Protein AF-A0A3R9LX81-F1 (afdb_monomer_lite)

Organism: Streptococcus mitis (NCBI:txid28037)

pLDDT: mean 83.31, std 13.03, range [54.31, 96.12]

Secondary structure (DSSP, 8-state):
---EEEE-TTT--EEEEETT-S-S---EEEEEE-TTT--EEEEEEESSPPEEEE--

Radius of gyration: 10.86 Å; chains: 1; bounding box: 26×16×27 Å

Structure (mmCIF, N/CA/C/O backbone):
data_AF-A0A3R9LX81-F1
#
_entry.id   AF-A0A3R9LX81-F1
#
loop_
_atom_site.group_PDB
_atom_site.id
_atom_site.type_symbol
_atom_site.label_atom_id
_atom_site.label_alt_id
_atom_site.label_comp_id
_atom_site.label_asym_id
_atom_site.label_entity_id
_atom_site.label_seq_id
_atom_site.pdbx_PDB_ins_code
_atom_site.Cartn_x
_atom_site.Cartn_y
_atom_site.Cartn_z
_atom_site.occupancy
_atom_site.B_iso_or_equiv
_atom_site.auth_seq_id
_atom_site.auth_comp_id
_atom_site.auth_asym_id
_atom_site.auth_atom_id
_atom_site.pdbx_PDB_model_num
ATOM 1 N N . MET A 1 1 ? 13.643 -2.064 5.049 1.00 54.56 1 MET A N 1
ATOM 2 C CA . MET A 1 1 ? 12.181 -2.045 4.850 1.00 54.56 1 MET A CA 1
ATOM 3 C C . MET A 1 1 ? 11.658 -0.723 5.385 1.00 54.56 1 MET A C 1
ATOM 5 O O . MET A 1 1 ? 11.766 -0.476 6.582 1.00 54.56 1 MET A O 1
ATOM 9 N N . ARG A 1 2 ? 11.249 0.197 4.502 1.00 67.06 2 ARG A N 1
ATOM 10 C CA . ARG A 1 2 ? 10.611 1.466 4.900 1.00 67.06 2 ARG A CA 1
ATOM 11 C C . ARG A 1 2 ? 9.108 1.277 4.759 1.00 67.06 2 ARG A C 1
ATOM 13 O O . ARG A 1 2 ? 8.529 1.656 3.744 1.00 67.06 2 ARG A O 1
ATOM 20 N N . ASN A 1 3 ? 8.508 0.664 5.769 1.00 81.38 3 ASN A N 1
ATOM 21 C CA . ASN A 1 3 ? 7.073 0.450 5.780 1.00 81.38 3 ASN A CA 1
ATOM 22 C C . ASN A 1 3 ? 6.351 1.800 5.863 1.00 81.38 3 ASN A C 1
ATOM 24 O O . ASN A 1 3 ? 6.718 2.669 6.659 1.00 81.38 3 ASN A O 1
ATOM 28 N N . LYS A 1 4 ? 5.341 1.983 5.016 1.00 88.81 4 LYS A N 1
ATOM 29 C CA . LYS A 1 4 ? 4.473 3.161 5.004 1.00 88.81 4 LYS A CA 1
ATOM 30 C C . LYS A 1 4 ? 3.119 2.787 5.580 1.00 88.81 4 LYS A C 1
ATOM 32 O O . LYS A 1 4 ? 2.624 1.693 5.333 1.00 88.81 4 LYS A O 1
ATOM 37 N N . GLN A 1 5 ? 2.509 3.714 6.309 1.00 93.06 5 GLN A N 1
ATOM 38 C CA . GLN A 1 5 ? 1.169 3.542 6.860 1.00 93.06 5 GLN A CA 1
ATOM 39 C C . GLN A 1 5 ? 0.168 4.442 6.140 1.00 93.06 5 GLN A C 1
ATOM 41 O O . GLN A 1 5 ? 0.490 5.566 5.751 1.00 93.06 5 GLN A O 1
ATOM 46 N N . ILE A 1 6 ? -1.049 3.939 5.963 1.00 93.31 6 ILE A N 1
ATOM 47 C CA . ILE A 1 6 ? -2.167 4.678 5.384 1.00 93.31 6 ILE A CA 1
ATOM 48 C C . ILE A 1 6 ? -3.480 4.209 6.013 1.00 93.31 6 ILE A C 1
ATOM 50 O O . ILE A 1 6 ? -3.717 3.014 6.188 1.00 93.31 6 ILE A O 1
ATOM 54 N N . THR A 1 7 ? -4.353 5.154 6.350 1.00 95.50 7 THR A N 1
ATOM 55 C CA . THR A 1 7 ? -5.710 4.841 6.804 1.00 95.50 7 THR A CA 1
ATOM 56 C C . THR A 1 7 ? -6.623 4.666 5.597 1.00 95.50 7 THR A C 1
ATOM 58 O O . THR A 1 7 ? -6.732 5.560 4.753 1.00 95.50 7 THR A O 1
ATOM 61 N N . CYS A 1 8 ? -7.322 3.532 5.522 1.00 95.25 8 CYS A N 1
ATOM 62 C CA . CYS A 1 8 ? -8.314 3.300 4.480 1.00 95.25 8 CYS A CA 1
ATOM 63 C C . CYS A 1 8 ? -9.467 4.305 4.607 1.00 95.25 8 CYS A C 1
ATOM 65 O O . CYS A 1 8 ? -10.129 4.379 5.642 1.00 95.25 8 CYS A O 1
ATOM 67 N N . GLN A 1 9 ? -9.768 5.048 3.541 1.00 95.44 9 GLN A N 1
ATOM 68 C CA . GLN A 1 9 ? -10.834 6.053 3.582 1.00 95.44 9 GLN A CA 1
ATOM 69 C C . GLN A 1 9 ? -12.237 5.445 3.686 1.00 95.44 9 GLN A C 1
ATOM 71 O O . GLN A 1 9 ? -13.127 6.096 4.237 1.00 95.44 9 GLN A O 1
ATOM 76 N N . GLN A 1 10 ? -12.412 4.196 3.238 1.00 96.06 10 GLN A N 1
ATOM 77 C CA . GLN A 1 10 ? -13.693 3.493 3.252 1.00 96.06 10 GLN A CA 1
ATOM 78 C C . GLN A 1 10 ? -13.957 2.758 4.575 1.00 96.06 10 GLN A C 1
ATOM 80 O O . GLN A 1 10 ? -14.933 3.064 5.250 1.00 96.06 10 GLN A O 1
ATOM 85 N N . CYS A 1 11 ? -13.092 1.819 4.980 1.00 95.88 11 CYS A N 1
ATOM 86 C CA . CYS A 1 11 ? -13.316 0.998 6.183 1.00 95.88 11 CYS A CA 1
ATOM 87 C C . CYS A 1 11 ? -12.592 1.491 7.446 1.00 95.88 11 CYS A C 1
ATOM 89 O O . CYS A 1 11 ? -12.730 0.880 8.502 1.00 95.88 11 CYS A O 1
ATOM 91 N N . LYS A 1 12 ? -11.809 2.572 7.340 1.00 95.50 12 LYS A N 1
ATOM 92 C CA . LYS A 1 12 ? -11.036 3.192 8.432 1.00 95.50 12 LYS A CA 1
ATOM 93 C C . LYS A 1 12 ? -9.940 2.324 9.068 1.00 95.50 12 LYS A C 1
ATOM 95 O O . LYS A 1 12 ? -9.281 2.800 9.985 1.00 95.50 12 LYS A O 1
ATOM 100 N N . SER A 1 13 ? -9.670 1.122 8.553 1.00 93.88 13 SER A N 1
ATOM 10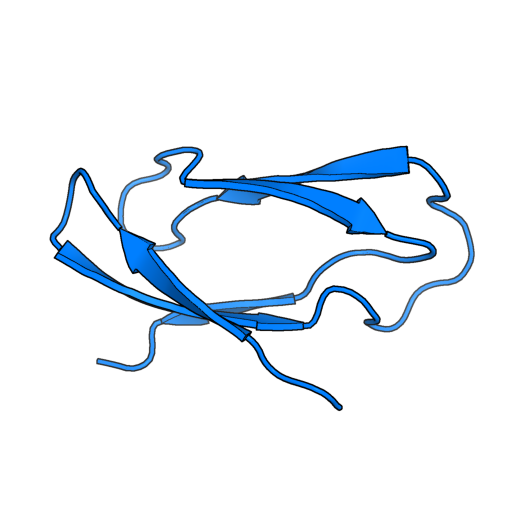1 C CA . SER A 1 13 ? -8.523 0.315 8.995 1.00 93.88 13 SER A CA 1
ATOM 102 C C . SER A 1 13 ? -7.185 0.993 8.731 1.00 93.88 13 SER A C 1
ATOM 104 O O . SER A 1 13 ? -7.001 1.654 7.702 1.00 93.88 13 SER A O 1
ATOM 106 N N . LEU A 1 14 ? -6.241 0.769 9.647 1.00 95.31 14 LEU A N 1
ATOM 107 C CA . LEU A 1 14 ? -4.845 1.148 9.486 1.00 95.31 14 LEU A CA 1
ATOM 108 C C . LEU A 1 14 ? -4.116 0.060 8.697 1.00 95.31 14 LEU A C 1
ATOM 110 O O . LEU A 1 14 ? -4.052 -1.098 9.110 1.00 95.31 14 LEU A O 1
ATOM 114 N N . ILE A 1 15 ? -3.586 0.443 7.541 1.00 94.06 15 ILE A N 1
ATOM 115 C CA . ILE A 1 15 ? -2.874 -0.451 6.636 1.00 94.06 15 ILE A CA 1
ATOM 116 C C . ILE A 1 15 ? -1.403 -0.060 6.612 1.00 94.06 15 ILE A C 1
ATOM 118 O O . ILE A 1 15 ? -1.065 1.123 6.561 1.00 94.06 15 ILE A O 1
ATOM 122 N N . GLU A 1 16 ? -0.535 -1.061 6.594 1.00 93.56 16 GLU A N 1
ATOM 123 C CA . GLU A 1 16 ? 0.895 -0.905 6.377 1.00 93.56 16 GLU A CA 1
ATOM 124 C C . GLU A 1 16 ? 1.292 -1.592 5.072 1.00 93.56 16 GLU A C 1
ATOM 126 O O . GLU A 1 16 ? 0.832 -2.698 4.777 1.00 93.56 16 GLU A O 1
ATOM 131 N N . TYR A 1 17 ? 2.132 -0.927 4.282 1.00 89.25 17 TYR A N 1
ATOM 132 C CA . TYR A 1 17 ? 2.635 -1.470 3.029 1.00 89.25 17 TYR A CA 1
ATOM 133 C C . TYR A 1 17 ? 4.124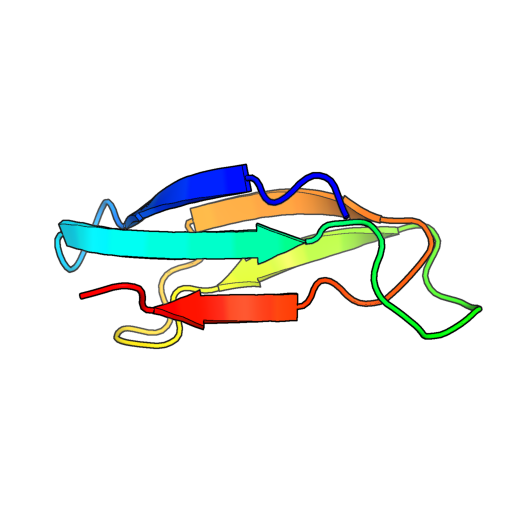 -1.175 2.813 1.00 89.25 17 TYR A C 1
ATOM 135 O O . TYR A 1 17 ? 4.630 -0.131 3.236 1.00 89.25 17 TYR A O 1
ATOM 143 N N . ASP A 1 18 ? 4.820 -2.087 2.133 1.00 86.88 18 ASP A N 1
ATOM 144 C CA . ASP A 1 18 ? 6.199 -1.900 1.667 1.00 86.88 18 ASP A CA 1
ATOM 145 C C . ASP A 1 18 ? 6.205 -1.772 0.135 1.00 86.88 18 ASP A C 1
ATOM 147 O O . ASP A 1 18 ? 5.928 -2.764 -0.544 1.00 86.88 18 ASP A O 1
ATOM 151 N N . PRO A 1 19 ? 6.521 -0.588 -0.427 1.00 74.62 19 PRO A N 1
ATOM 152 C CA . PRO A 1 19 ? 6.594 -0.390 -1.874 1.00 74.62 19 PRO A CA 1
ATOM 153 C C . PRO A 1 19 ? 7.838 -1.021 -2.537 1.00 74.62 19 PRO A C 1
ATOM 155 O O . PRO A 1 19 ? 7.997 -0.873 -3.741 1.00 74.62 19 PRO A O 1
ATOM 158 N N . THR A 1 20 ? 8.726 -1.681 -1.778 1.00 73.00 20 THR A N 1
ATOM 159 C CA . THR A 1 20 ? 10.046 -2.184 -2.226 1.00 73.00 20 THR A CA 1
ATOM 160 C C . THR A 1 20 ? 10.230 -3.710 -2.082 1.00 73.00 20 THR A C 1
ATOM 162 O O . THR A 1 20 ? 11.350 -4.195 -1.958 1.00 73.00 20 THR A O 1
ATOM 165 N N . SER A 1 21 ? 9.153 -4.501 -2.041 1.00 63.00 21 SER A N 1
ATOM 166 C CA . SER A 1 21 ? 9.179 -5.956 -1.752 1.00 63.00 21 SER A CA 1
ATOM 167 C C . SER A 1 21 ? 9.059 -6.809 -3.029 1.00 63.00 21 SER A C 1
ATOM 169 O O . SER A 1 21 ? 8.450 -6.369 -3.978 1.00 63.00 21 SER A O 1
ATOM 171 N N . ILE A 1 22 ? 9.384 -8.099 -3.134 1.00 58.03 22 ILE A N 1
ATOM 172 C CA . ILE A 1 22 ? 10.670 -8.814 -3.040 1.00 58.03 22 ILE A CA 1
ATOM 173 C C . ILE A 1 22 ? 10.916 -9.556 -4.391 1.00 58.03 22 ILE A C 1
ATOM 175 O O . ILE A 1 22 ? 11.587 -10.587 -4.436 1.00 58.03 22 ILE A O 1
ATOM 179 N N . HIS A 1 23 ? 10.289 -9.112 -5.491 1.00 56.12 23 HIS A N 1
ATOM 180 C CA . HIS A 1 23 ? 10.287 -9.811 -6.788 1.00 56.12 23 HIS A CA 1
ATOM 181 C C . HIS A 1 23 ? 10.710 -8.891 -7.926 1.00 56.12 23 HIS A C 1
ATOM 183 O O . HIS A 1 23 ? 9.986 -7.954 -8.252 1.00 56.12 23 HIS A O 1
ATOM 189 N N . GLU A 1 24 ? 11.878 -9.165 -8.515 1.00 54.31 24 GLU A N 1
ATOM 190 C CA . GLU A 1 24 ? 12.398 -8.454 -9.686 1.00 54.31 24 GLU A CA 1
ATOM 191 C C . GLU A 1 24 ? 11.373 -8.501 -10.828 1.00 54.31 24 GLU A C 1
ATOM 193 O O . GLU A 1 24 ? 10.996 -9.588 -11.262 1.00 54.31 24 GLU A O 1
ATOM 198 N N . GLY A 1 25 ? 10.935 -7.344 -11.342 1.00 56.41 25 GLY A N 1
ATOM 199 C CA . GLY A 1 25 ? 10.277 -7.315 -12.656 1.00 56.41 25 GLY A CA 1
ATOM 200 C C . GLY A 1 25 ? 9.038 -6.445 -12.853 1.00 56.41 25 GLY A C 1
ATOM 201 O O . GLY A 1 25 ? 8.452 -6.540 -13.926 1.00 56.41 25 GLY A O 1
ATOM 202 N N . LEU A 1 2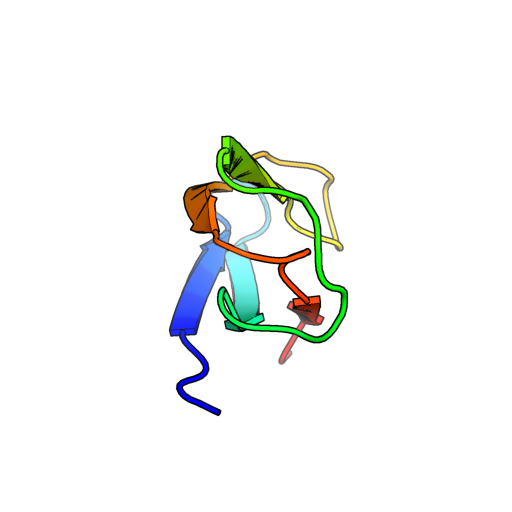6 ? 8.641 -5.578 -11.918 1.00 62.62 26 LEU A N 1
ATOM 203 C CA . LEU A 1 26 ? 7.461 -4.718 -12.105 1.00 62.62 26 LEU A CA 1
ATOM 204 C C . LEU A 1 26 ? 7.815 -3.257 -11.838 1.00 62.62 26 LEU A C 1
ATOM 206 O O . LEU A 1 26 ? 7.602 -2.748 -10.749 1.00 62.62 26 LEU A O 1
ATOM 210 N N . ARG A 1 27 ? 8.413 -2.601 -12.843 1.00 71.06 27 ARG A N 1
ATOM 211 C CA . ARG A 1 27 ? 8.692 -1.153 -12.849 1.00 71.06 27 ARG A CA 1
ATOM 212 C C . ARG A 1 27 ? 7.469 -0.375 -13.344 1.00 71.06 27 ARG A C 1
ATOM 214 O O . ARG A 1 27 ? 7.517 0.198 -14.432 1.00 71.06 27 ARG A O 1
ATOM 221 N N . ASP A 1 28 ? 6.383 -0.395 -12.581 1.00 79.62 28 ASP A N 1
ATOM 222 C CA . ASP A 1 28 ? 5.127 0.280 -12.932 1.00 79.62 28 ASP A CA 1
ATOM 223 C C . ASP A 1 28 ? 4.423 0.862 -11.687 1.00 79.62 28 ASP A C 1
ATOM 225 O O . ASP A 1 28 ? 4.895 0.750 -10.554 1.00 79.62 28 ASP A O 1
ATOM 229 N N . PHE A 1 29 ? 3.308 1.560 -11.897 1.00 83.38 29 PHE A N 1
ATOM 230 C CA . PHE A 1 29 ? 2.429 2.059 -10.849 1.00 83.38 29 PHE A CA 1
ATOM 231 C C . PHE A 1 29 ? 1.428 0.996 -10.406 1.00 83.38 29 PHE A C 1
ATOM 233 O O . PHE A 1 29 ? 0.362 0.848 -11.013 1.00 83.38 29 PHE A O 1
ATOM 240 N N . GLU A 1 30 ? 1.725 0.376 -9.272 1.00 86.00 30 GLU A N 1
ATOM 241 C CA . GLU A 1 30 ? 0.879 -0.620 -8.627 1.00 86.00 30 GLU A CA 1
ATOM 242 C C . GLU A 1 30 ? -0.158 0.020 -7.697 1.00 86.00 30 GLU A C 1
ATOM 244 O O . GLU A 1 30 ? 0.079 1.048 -7.047 1.00 86.00 30 GLU A O 1
ATOM 249 N N . GLU A 1 31 ? -1.334 -0.601 -7.625 1.00 89.75 31 GLU A N 1
ATOM 250 C CA . GLU A 1 31 ? -2.405 -0.199 -6.716 1.00 89.75 31 GLU A CA 1
ATOM 251 C C . GLU A 1 31 ? -2.184 -0.778 -5.315 1.00 89.75 31 GLU A C 1
ATOM 253 O O . GLU A 1 31 ? -1.998 -1.978 -5.127 1.00 89.75 31 GLU A O 1
ATOM 258 N N . ILE A 1 32 ? -2.275 0.075 -4.294 1.00 90.19 32 ILE A N 1
ATOM 259 C CA . ILE A 1 32 ? -2.338 -0.368 -2.901 1.00 90.19 32 ILE A CA 1
ATOM 260 C C . ILE A 1 32 ? -3.802 -0.540 -2.527 1.00 90.19 32 ILE A C 1
ATOM 262 O O . ILE A 1 32 ? -4.523 0.426 -2.251 1.00 90.19 32 ILE A O 1
ATOM 266 N N . VAL A 1 33 ? -4.226 -1.796 -2.502 1.00 93.00 33 VAL A N 1
ATOM 267 C CA . VAL A 1 33 ? -5.595 -2.192 -2.184 1.00 93.00 33 VAL A CA 1
ATOM 268 C C . VAL A 1 33 ? -5.719 -2.487 -0.693 1.00 93.00 33 VAL A C 1
ATOM 270 O O . VAL A 1 33 ? -4.883 -3.168 -0.104 1.00 93.00 33 VAL A O 1
ATOM 273 N N . CYS A 1 34 ? -6.775 -1.981 -0.058 1.00 94.38 34 CYS A N 1
ATOM 274 C CA . CYS A 1 34 ? -7.091 -2.315 1.324 1.00 94.38 34 CYS A CA 1
ATOM 275 C C . CYS A 1 34 ? -7.466 -3.805 1.436 1.00 94.38 34 CYS A C 1
ATOM 277 O O . CYS A 1 34 ? -8.514 -4.185 0.909 1.00 94.38 34 CYS A O 1
ATOM 279 N N . PRO A 1 35 ? -6.720 -4.635 2.190 1.00 93.75 35 PRO A N 1
ATOM 280 C CA . PRO A 1 35 ? -7.013 -6.0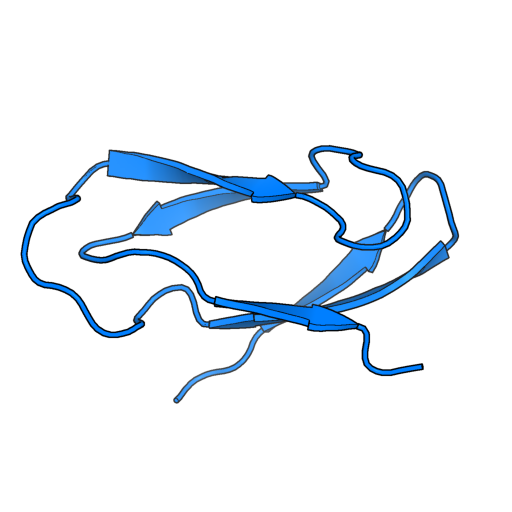68 2.296 1.00 93.75 35 PRO A CA 1
ATOM 281 C C . PRO A 1 35 ? -8.363 -6.369 2.958 1.00 93.75 35 PRO A C 1
ATOM 283 O O . PRO A 1 35 ? -8.923 -7.442 2.769 1.00 93.75 35 PRO A O 1
ATOM 286 N N . ARG A 1 36 ? -8.894 -5.423 3.745 1.00 94.00 36 ARG A N 1
ATOM 287 C CA . ARG A 1 36 ? -10.154 -5.594 4.474 1.00 94.00 36 ARG A CA 1
ATOM 288 C C . ARG A 1 36 ? -11.394 -5.341 3.613 1.00 94.00 36 ARG A C 1
ATOM 290 O O . ARG A 1 36 ? -12.400 -6.011 3.803 1.00 94.00 36 ARG A O 1
ATOM 297 N N . CYS A 1 37 ? -11.359 -4.349 2.722 1.00 95.56 37 CYS A N 1
ATOM 298 C CA . CYS A 1 37 ? -12.558 -3.905 1.991 1.00 95.56 37 CYS A CA 1
ATOM 299 C C . CYS A 1 37 ? -12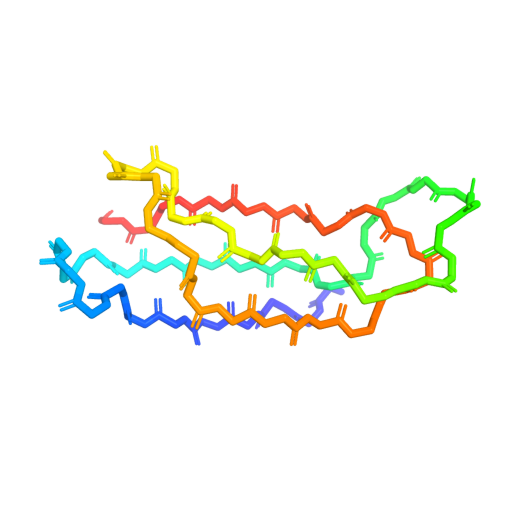.392 -3.810 0.471 1.00 95.56 37 CYS A C 1
ATOM 301 O O . CYS A 1 37 ? -13.354 -3.476 -0.211 1.00 95.56 37 CYS A O 1
ATOM 303 N N . GLY A 1 38 ? -11.197 -4.065 -0.067 1.00 94.81 38 GLY A N 1
ATOM 304 C CA . GLY A 1 38 ? -10.932 -3.997 -1.506 1.00 94.81 38 GLY A CA 1
ATOM 305 C C . GLY A 1 38 ? -10.819 -2.580 -2.078 1.00 94.81 38 GLY A C 1
ATOM 306 O O . GLY A 1 38 ? -10.633 -2.428 -3.278 1.00 94.81 38 GLY A O 1
ATOM 307 N N . TYR A 1 39 ? -10.909 -1.532 -1.253 1.00 96.12 39 TYR A N 1
ATOM 308 C CA . TYR A 1 39 ? -10.765 -0.151 -1.717 1.00 96.12 39 TYR A CA 1
ATOM 309 C C . TYR A 1 39 ? -9.333 0.149 -2.180 1.00 96.12 39 TYR A C 1
ATOM 311 O O . TYR A 1 39 ? -8.385 -0.082 -1.422 1.00 96.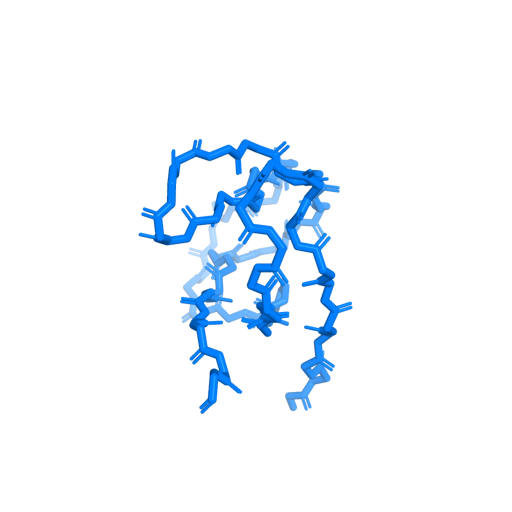12 39 TYR A O 1
ATOM 319 N N . VAL A 1 40 ? -9.178 0.731 -3.372 1.00 94.75 40 VAL A N 1
ATOM 320 C CA . VAL A 1 40 ? -7.890 1.242 -3.868 1.00 94.75 40 VAL A CA 1
ATOM 321 C C . VAL A 1 40 ? -7.545 2.524 -3.111 1.00 94.75 40 VAL A C 1
ATOM 323 O O . VAL A 1 40 ? -8.180 3.562 -3.285 1.00 94.75 40 VAL A O 1
ATOM 326 N N . MET A 1 41 ? -6.552 2.454 -2.226 1.00 93.12 41 MET A N 1
ATOM 327 C CA . MET A 1 41 ? -6.205 3.567 -1.336 1.00 93.12 41 MET A CA 1
ATOM 328 C C . MET A 1 41 ? -5.234 4.551 -1.978 1.00 93.12 41 MET A C 1
ATOM 330 O O . MET A 1 41 ? -5.317 5.749 -1.720 1.00 93.12 41 MET A O 1
ATOM 334 N N . THR A 1 42 ? -4.284 4.051 -2.766 1.00 90.81 42 THR A N 1
ATOM 335 C CA . THR A 1 42 ? -3.291 4.865 -3.471 1.00 90.81 42 THR A CA 1
ATOM 336 C C . THR A 1 42 ? -2.635 4.053 -4.585 1.00 90.81 42 THR A C 1
ATOM 338 O O . THR A 1 42 ? -2.839 2.842 -4.679 1.00 90.81 42 THR A O 1
ATOM 341 N N . ARG A 1 43 ? -1.822 4.718 -5.405 1.00 89.31 43 ARG A N 1
ATOM 342 C CA . ARG A 1 43 ? -0.932 4.092 -6.383 1.00 89.31 43 ARG A CA 1
ATOM 343 C C . ARG A 1 43 ? 0.503 4.467 -6.066 1.00 89.31 43 ARG A C 1
ATOM 345 O O . ARG A 1 43 ? 0.785 5.623 -5.744 1.00 89.31 43 ARG A O 1
ATOM 352 N N . VAL A 1 44 ? 1.406 3.502 -6.148 1.00 85.44 44 VAL A N 1
ATOM 353 C CA . VAL A 1 44 ? 2.831 3.719 -5.897 1.00 85.44 44 VAL A CA 1
ATOM 354 C C . VAL A 1 44 ? 3.632 3.180 -7.062 1.00 85.44 44 VAL A C 1
ATOM 356 O O . VAL A 1 44 ? 3.366 2.089 -7.547 1.00 85.44 44 VAL A O 1
ATOM 359 N N . PHE A 1 45 ? 4.601 3.970 -7.522 1.00 80.81 45 PHE A N 1
ATOM 360 C CA . PHE A 1 45 ? 5.607 3.446 -8.428 1.00 80.81 45 PHE A CA 1
ATOM 361 C C . PHE A 1 45 ? 6.463 2.474 -7.633 1.00 80.81 45 PHE A C 1
ATOM 363 O O . PHE A 1 45 ? 7.080 2.868 -6.635 1.00 80.81 45 PHE A O 1
ATOM 370 N N . THR A 1 46 ? 6.458 1.223 -8.051 1.00 71.06 46 THR A N 1
ATOM 371 C CA . THR A 1 46 ? 7.285 0.187 -7.460 1.00 71.06 46 THR A CA 1
ATOM 372 C C . THR A 1 46 ? 8.251 -0.312 -8.516 1.00 71.06 46 THR A C 1
ATOM 374 O O . THR A 1 46 ? 8.037 -0.175 -9.717 1.00 71.06 46 THR A O 1
ATOM 377 N N . ASP A 1 47 ? 9.392 -0.800 -8.062 1.00 66.19 47 ASP A N 1
ATOM 378 C CA . ASP A 1 47 ? 10.327 -1.579 -8.864 1.00 66.19 47 ASP A CA 1
ATOM 379 C C . ASP A 1 47 ? 10.062 -3.091 -8.733 1.00 66.19 47 ASP A C 1
ATOM 381 O O . ASP A 1 47 ? 10.680 -3.887 -9.447 1.00 66.19 47 ASP A O 1
ATOM 385 N N . LEU A 1 48 ? 9.142 -3.464 -7.831 1.00 69.50 48 LEU A N 1
ATOM 386 C CA . LEU A 1 48 ? 8.797 -4.812 -7.378 1.00 69.50 48 LEU A CA 1
ATOM 387 C C . LEU A 1 48 ? 7.299 -4.882 -6.941 1.00 69.50 48 LEU A C 1
ATOM 389 O O . LEU A 1 48 ? 6.577 -3.901 -7.077 1.00 69.50 48 LEU A O 1
ATOM 393 N N . ILE A 1 49 ? 6.795 -6.005 -6.399 1.00 70.44 49 ILE A N 1
ATOM 394 C CA . ILE A 1 49 ? 5.385 -6.130 -5.940 1.00 70.44 49 ILE A CA 1
ATOM 395 C C . ILE A 1 49 ? 5.206 -5.591 -4.506 1.00 70.44 49 ILE A C 1
ATOM 397 O O . ILE A 1 49 ? 5.780 -6.149 -3.560 1.00 70.44 49 ILE A O 1
ATOM 401 N N . PRO A 1 50 ? 4.356 -4.573 -4.275 1.00 76.12 50 PRO A N 1
ATOM 402 C CA . PRO A 1 50 ? 4.139 -4.056 -2.933 1.00 76.12 50 PRO A CA 1
ATOM 403 C C . PRO A 1 50 ? 3.493 -5.108 -2.021 1.00 76.12 50 PRO A C 1
ATOM 405 O O . PRO A 1 50 ? 2.525 -5.770 -2.391 1.00 76.12 50 PRO A O 1
ATOM 408 N N . SER A 1 51 ? 3.999 -5.234 -0.793 1.00 85.50 51 SER A N 1
ATOM 409 C CA . SER A 1 51 ? 3.338 -6.043 0.241 1.00 85.50 51 SER A CA 1
ATOM 410 C C . SER A 1 51 ? 2.396 -5.164 1.053 1.00 85.50 51 SER A C 1
ATOM 412 O O . SER A 1 51 ? 2.739 -4.024 1.359 1.00 85.50 51 SER A O 1
ATOM 414 N N . VAL A 1 52 ? 1.210 -5.671 1.396 1.00 88.38 52 VAL A N 1
ATOM 415 C CA . VAL A 1 52 ? 0.177 -4.914 2.117 1.00 88.38 52 VAL A CA 1
ATOM 416 C C . VAL A 1 52 ? -0.395 -5.776 3.236 1.00 88.38 52 VAL A C 1
ATOM 418 O O . VAL A 1 52 ? -0.759 -6.929 3.009 1.00 88.38 52 VAL A O 1
ATOM 421 N N . ARG A 1 53 ? -0.510 -5.219 4.444 1.00 90.94 53 ARG A N 1
ATOM 422 C CA . ARG A 1 53 ? -1.137 -5.889 5.590 1.00 90.94 53 ARG A CA 1
ATOM 423 C C . ARG A 1 53 ? -1.947 -4.929 6.448 1.00 90.94 53 ARG A C 1
ATOM 425 O O . ARG A 1 53 ? -1.679 -3.731 6.498 1.00 90.94 53 ARG A O 1
ATOM 432 N N . VAL A 1 54 ? -2.927 -5.482 7.148 1.00 91.50 54 VAL A N 1
ATOM 433 C CA . VAL A 1 54 ? -3.706 -4.757 8.153 1.00 91.50 54 VAL A CA 1
ATOM 434 C C . VAL A 1 54 ? -2.946 -4.782 9.487 1.00 91.50 54 VAL A C 1
ATOM 436 O O . VAL A 1 54 ? -2.351 -5.807 9.816 1.00 91.50 54 VAL A O 1
ATOM 439 N N . VAL A 1 55 ? -2.937 -3.669 10.225 1.00 89.81 55 VAL A N 1
ATOM 440 C CA . VAL A 1 55 ? -2.206 -3.509 11.504 1.00 89.81 55 VAL A CA 1
ATOM 441 C C . VAL A 1 55 ? -3.164 -3.171 12.653 1.00 89.81 55 VAL A C 1
ATOM 443 O O . VAL A 1 55 ? -2.829 -2.367 13.514 1.00 89.81 55 VAL A O 1
ATOM 446 N N . ASP A 1 56 ? -4.387 -3.705 12.613 1.00 67.19 56 ASP A N 1
ATOM 447 C CA . ASP A 1 56 ? -5.392 -3.453 13.658 1.00 67.19 56 ASP A CA 1
ATOM 448 C C . ASP A 1 56 ? -4.880 -3.790 15.072 1.00 67.19 56 ASP A C 1
ATOM 450 O O . ASP A 1 56 ? -4.110 -4.773 15.211 1.00 67.19 56 ASP A O 1
#

Sequence (56 aa):
MRNKQITCQQCKSLIEYDPTSIHEGLRDFEEIVCPRCGYVMTRVFTDLIPSVRVVD

Foldseek 3Di:
DPWDWDQDPPPRFIKIKDLEDDDADQQAWDFDADPPPRDRRDTDGHRGDMDMDTDD